Protein AF-A0A949ZFF0-F1 (afdb_monomer)

Foldseek 3Di:
DWWKWWAFPVGDIDIWDFPDDAQQDQWTKTAHPPPDPPGGIDIHGLLGTLKMWTHDWDFDPDPVQLVPFWWKWWQFPVGDIFTWRWDPPKHDHPFWTWTFTDGVPHRTTIIMIGGPSGTPDMDTDPDDDPDDPVVCPDDNVVVVVVVVVVVVVVVVVVVPDDDDDPVVVDDDDDDD

pLDDT: mean 82.12, std 18.43, range [44.03, 98.31]

Mean predicted aligned error: 12.43 Å

Radius of gyration: 21.59 Å; Cα contacts (8 Å, |Δi|>4): 298; chains: 1; bounding box: 38×59×61 Å

Sequence (176 aa):
MPAVVISFHDGEVLHVLTPEVTFDLAVLEAEFPSIEPNSERALFPVSAIRQLLIGDPRPAPKAEEVGGWDRAAFHFVDGQVLRASIRPQAVLGRFGGVWDIVEPGDTELRTIGIPYTSLKGVYRIRQWDSRSVSERDGDARLDQLARILAERDQHAAVTGGESRPLLTRVRRPRNG

Solvent-accessible surface area (backbone atoms only — not comparable to full-atom values): 10199 Å² total; per-residue (Å²): 98,50,47,31,41,39,33,33,72,90,68,52,76,46,75,30,32,23,79,71,92,60,36,70,50,69,51,45,60,35,30,51,79,82,80,50,98,87,50,65,67,49,76,43,52,39,80,53,34,39,37,32,41,44,50,74,73,37,79,42,74,59,68,74,62,54,67,73,35,52,35,36,36,41,31,30,68,90,68,53,70,53,57,29,33,35,47,90,80,52,48,75,32,82,44,18,36,37,40,44,32,30,41,85,92,56,66,41,29,36,37,35,35,38,27,52,76,26,41,74,47,74,42,82,48,92,65,91,74,88,71,62,74,84,82,48,80,72,67,58,57,59,55,49,49,51,47,56,51,50,54,48,50,55,55,48,66,73,54,83,62,90,77,73,61,73,79,80,71,68,78,76,81,78,90,125

Nearest PDB structures (foldseek):
  6exn-assembly1_g  TM=5.418E-01  e=1.937E+00  Saccharomyces cerevisiae S288C
  7lky-assembly4_D  TM=5.852E-01  e=6.415E+00  Homo sapiens
  2e5p-assembly1_A  TM=5.097E-01  e=4.455E+00  Homo sapiens
  1y96-assembly1_A  TM=5.717E-01  e=6.415E+00  Homo sapiens

Secondary structure (DSSP, 8-state):
--EEEEEETTS-EEEEE-S-----SSEEEEE--S--TT-SEEEEEGGGEEEEEEEEEEEPPPHHHHHTSEEEEEEETTS-EEEEEEPS--EE-SSEEEEEEE-TT--EEEEEEEEGGGEEEEEEESS-----GGGSSSSHHHHHHHHHHHHHHHHHHHS-S----GGGG-PPPPP-

Structure (mmCIF, N/CA/C/O backbone):
data_AF-A0A949ZFF0-F1
#
_entry.id   AF-A0A949ZFF0-F1
#
loop_
_atom_site.group_PDB
_atom_site.id
_atom_site.type_symbol
_atom_site.label_atom_id
_atom_site.label_alt_id
_atom_site.label_comp_id
_atom_site.label_asym_id
_atom_site.label_entity_id
_atom_site.label_seq_id
_atom_site.pdbx_PDB_ins_code
_atom_site.Cartn_x
_atom_site.Cartn_y
_atom_site.Cartn_z
_atom_site.occupancy
_atom_site.B_iso_or_equiv
_atom_site.auth_seq_id
_atom_site.auth_comp_id
_atom_site.auth_asym_id
_atom_site.auth_atom_id
_atom_site.pdbx_PDB_model_num
ATOM 1 N N . MET A 1 1 ? -4.023 0.652 -18.127 1.00 78.19 1 MET A N 1
ATOM 2 C CA . MET A 1 1 ? -2.967 0.330 -17.152 1.00 78.19 1 MET A CA 1
ATOM 3 C C . MET A 1 1 ? -2.907 1.471 -16.152 1.00 78.19 1 MET A C 1
ATOM 5 O O . MET A 1 1 ? -2.625 2.582 -16.593 1.00 78.19 1 MET A O 1
ATOM 9 N N . PRO A 1 2 ? -3.289 1.284 -14.877 1.00 86.31 2 PRO A N 1
ATOM 10 C CA . PRO A 1 2 ? -3.106 2.318 -13.861 1.00 86.31 2 PRO A CA 1
ATOM 11 C C . PRO A 1 2 ? -1.639 2.741 -13.732 1.00 86.31 2 PRO A C 1
ATOM 13 O O . PRO A 1 2 ? -0.738 1.898 -13.760 1.00 86.31 2 PRO A O 1
ATOM 16 N N . ALA A 1 3 ? -1.422 4.045 -13.548 1.00 92.75 3 ALA A N 1
ATOM 17 C CA . ALA A 1 3 ? -0.153 4.570 -13.064 1.00 92.75 3 ALA A CA 1
ATOM 18 C C . ALA A 1 3 ? 0.055 4.128 -11.615 1.00 92.75 3 ALA A C 1
ATOM 20 O O . ALA A 1 3 ? -0.876 4.162 -10.812 1.00 92.75 3 ALA A O 1
ATOM 21 N N . VAL A 1 4 ? 1.260 3.681 -11.292 1.00 95.75 4 VAL A N 1
ATOM 22 C CA . VAL A 1 4 ? 1.622 3.193 -9.968 1.00 95.75 4 VAL A CA 1
ATOM 23 C C . VAL A 1 4 ? 2.944 3.814 -9.562 1.00 95.75 4 VAL A C 1
ATOM 25 O O . VAL A 1 4 ? 3.912 3.796 -10.321 1.00 95.75 4 VAL A O 1
ATOM 28 N N . VAL A 1 5 ? 2.982 4.336 -8.341 1.00 96.25 5 VAL A N 1
ATOM 29 C CA . VAL A 1 5 ? 4.225 4.707 -7.670 1.00 96.25 5 VAL A CA 1
ATOM 30 C C . VAL A 1 5 ? 4.590 3.578 -6.717 1.00 96.25 5 VAL A C 1
ATOM 32 O O . VAL A 1 5 ? 3.852 3.288 -5.774 1.00 96.25 5 VAL A O 1
ATOM 35 N N . ILE A 1 6 ? 5.715 2.921 -6.977 1.00 96.88 6 ILE A N 1
ATOM 36 C CA . ILE A 1 6 ? 6.260 1.847 -6.149 1.00 96.88 6 ILE A CA 1
ATOM 37 C C . ILE A 1 6 ? 7.272 2.463 -5.191 1.00 96.88 6 ILE A C 1
ATOM 39 O O . ILE A 1 6 ? 8.228 3.084 -5.642 1.00 96.88 6 ILE A O 1
ATOM 43 N N . SER A 1 7 ? 7.093 2.276 -3.885 1.00 97.88 7 SER A N 1
ATOM 44 C CA . SER A 1 7 ? 8.136 2.540 -2.890 1.00 97.88 7 SER A CA 1
ATOM 45 C C . SER A 1 7 ? 8.769 1.220 -2.462 1.00 97.88 7 SER A C 1
ATOM 47 O O . SER A 1 7 ? 8.055 0.303 -2.045 1.00 97.88 7 SER A O 1
ATOM 49 N N . PHE A 1 8 ? 10.092 1.128 -2.525 1.00 97.88 8 PHE A N 1
ATOM 50 C CA . PHE A 1 8 ? 10.862 -0.052 -2.137 1.00 97.88 8 PHE A CA 1
ATOM 51 C C . PHE A 1 8 ? 11.356 0.035 -0.690 1.00 97.88 8 PHE A C 1
ATOM 53 O O . PHE A 1 8 ? 11.303 1.083 -0.043 1.00 97.88 8 PHE A O 1
ATOM 60 N N . HIS A 1 9 ? 11.799 -1.101 -0.153 1.00 96.06 9 HIS A N 1
ATOM 61 C CA . HIS A 1 9 ? 12.321 -1.191 1.214 1.00 96.06 9 HIS A CA 1
ATOM 62 C C . HIS A 1 9 ? 13.651 -0.461 1.437 1.00 96.06 9 HIS A C 1
ATOM 64 O O . HIS A 1 9 ? 13.940 -0.070 2.565 1.00 96.06 9 HIS A O 1
ATOM 70 N N . ASP A 1 10 ? 14.447 -0.276 0.388 1.00 95.19 10 ASP A N 1
ATOM 71 C CA . ASP A 1 10 ? 15.697 0.493 0.403 1.00 95.19 10 ASP A CA 1
ATOM 72 C C . ASP A 1 10 ? 15.480 2.011 0.267 1.00 95.19 10 ASP A C 1
ATOM 74 O O . ASP A 1 10 ? 16.430 2.783 0.389 1.00 95.19 10 ASP A O 1
ATOM 78 N N . GLY A 1 11 ? 14.231 2.448 0.079 1.00 94.12 11 GLY A N 1
ATOM 79 C CA . GLY A 1 11 ? 13.859 3.849 -0.082 1.00 94.12 11 GLY A CA 1
ATOM 80 C C . GLY A 1 11 ? 13.785 4.321 -1.534 1.00 94.12 11 GLY A C 1
ATOM 81 O O . GLY A 1 11 ? 13.431 5.480 -1.753 1.00 94.12 11 GLY A O 1
ATOM 82 N N . GLU A 1 12 ? 14.063 3.461 -2.518 1.00 95.50 12 GLU A N 1
ATOM 83 C CA . GLU A 1 12 ? 13.862 3.809 -3.924 1.00 95.50 12 GLU A CA 1
ATOM 84 C C . GLU A 1 12 ? 12.373 3.992 -4.256 1.00 95.50 12 GLU A C 1
ATOM 86 O O . GLU A 1 12 ? 11.482 3.379 -3.652 1.00 95.50 12 GLU A O 1
ATOM 91 N N . VAL A 1 13 ? 12.099 4.861 -5.233 1.00 95.31 13 VAL A N 1
ATOM 92 C CA . VAL A 1 13 ? 10.747 5.154 -5.717 1.00 95.31 13 VAL A CA 1
ATOM 93 C C . VAL A 1 13 ? 10.721 5.088 -7.238 1.00 95.31 13 VAL A C 1
ATOM 95 O O . VAL A 1 13 ? 11.493 5.780 -7.899 1.00 95.31 13 VAL A O 1
ATOM 98 N N . LEU A 1 14 ? 9.811 4.286 -7.795 1.00 93.19 14 LEU A N 1
ATOM 99 C CA . LEU A 1 14 ? 9.633 4.133 -9.241 1.00 93.19 14 LEU A CA 1
ATOM 100 C C . LEU A 1 14 ? 8.212 4.478 -9.676 1.00 93.19 14 LEU A C 1
ATOM 102 O O . LEU A 1 14 ? 7.242 4.126 -9.009 1.00 93.19 14 LEU A O 1
ATOM 106 N N . HIS A 1 15 ? 8.102 5.123 -10.836 1.00 92.81 15 HIS A N 1
ATOM 107 C CA . HIS A 1 15 ? 6.837 5.444 -11.491 1.00 92.81 15 HIS A CA 1
ATOM 108 C C . HIS A 1 15 ? 6.658 4.529 -12.701 1.00 92.81 15 HIS A C 1
ATOM 110 O O . HIS A 1 15 ? 7.468 4.558 -13.627 1.00 92.81 15 HIS A O 1
ATOM 116 N N . VAL A 1 16 ? 5.601 3.721 -12.695 1.00 92.69 16 VAL A N 1
ATOM 117 C CA . VAL A 1 16 ? 5.350 2.704 -13.723 1.00 92.69 16 VAL A CA 1
ATOM 118 C C . VAL A 1 16 ? 3.872 2.630 -14.095 1.00 92.69 16 VAL A C 1
ATOM 120 O O . VAL A 1 16 ? 3.010 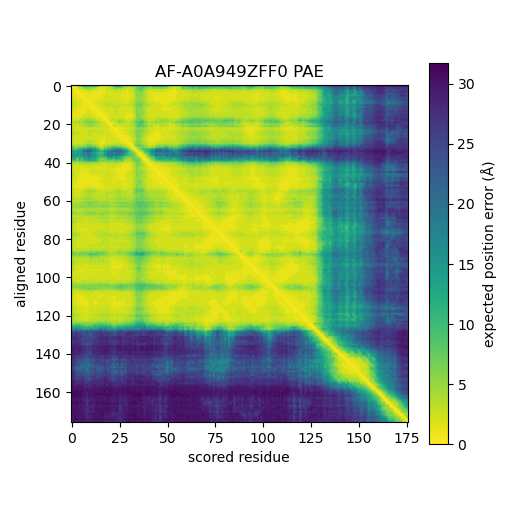3.169 -13.403 1.00 92.69 16 VAL A O 1
ATOM 123 N N . LEU A 1 17 ? 3.564 1.933 -15.182 1.00 92.38 17 LEU A N 1
ATOM 124 C CA . LEU A 1 17 ? 2.214 1.509 -1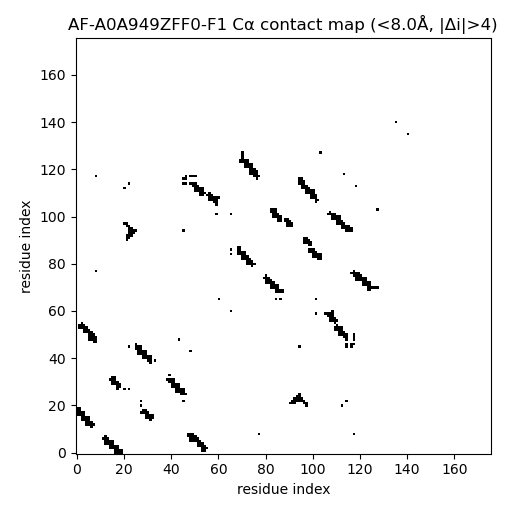5.535 1.00 92.38 17 LEU A CA 1
ATOM 125 C C . LEU A 1 17 ? 2.073 0.019 -15.229 1.00 92.38 17 LEU A C 1
ATOM 127 O O . LEU A 1 17 ? 2.945 -0.763 -15.578 1.00 92.38 17 LEU A O 1
ATOM 131 N N . THR A 1 18 ? 0.976 -0.404 -14.610 1.00 90.88 18 THR A N 1
ATOM 132 C CA . THR A 1 18 ? 0.723 -1.835 -14.345 1.00 90.88 18 THR A CA 1
ATOM 133 C C . THR A 1 18 ? -0.566 -2.271 -15.038 1.00 90.88 18 THR A C 1
ATOM 135 O O . THR A 1 18 ? -1.483 -1.456 -15.158 1.00 90.88 18 THR A O 1
ATOM 138 N N . PRO A 1 19 ? -0.674 -3.503 -15.564 1.00 85.94 19 PRO A N 1
ATOM 139 C CA . PRO A 1 19 ? -1.907 -3.966 -16.198 1.00 85.94 19 PRO A CA 1
ATOM 140 C C . PRO A 1 19 ? -3.032 -4.126 -15.174 1.00 85.94 19 PRO A C 1
ATOM 142 O O . PRO A 1 19 ? -4.139 -3.635 -15.397 1.00 85.94 19 PRO A O 1
ATOM 145 N N . GLU A 1 20 ? -2.713 -4.734 -14.033 1.00 85.00 20 GLU A N 1
ATOM 146 C CA . GLU A 1 20 ? -3.601 -4.954 -12.898 1.00 85.00 20 GLU A CA 1
ATOM 147 C C . GLU A 1 20 ? -2.764 -5.072 -11.614 1.00 85.00 20 GLU A C 1
ATOM 149 O O . GLU A 1 20 ? -1.620 -5.530 -11.657 1.00 85.00 20 GLU A O 1
ATOM 154 N N . VAL A 1 21 ? -3.324 -4.683 -10.465 1.00 90.19 21 VAL A N 1
ATOM 155 C CA . VAL A 1 21 ? -2.668 -4.817 -9.155 1.00 90.19 21 VAL A CA 1
ATOM 156 C C . VAL A 1 21 ? -3.524 -5.709 -8.258 1.00 90.19 21 VAL A C 1
ATOM 158 O O . VAL A 1 21 ? -4.466 -5.226 -7.633 1.00 90.19 21 VAL A O 1
ATOM 161 N N . THR A 1 22 ? -3.210 -7.008 -8.194 1.00 84.88 22 THR A N 1
ATOM 162 C CA . THR A 1 22 ? -4.047 -8.001 -7.480 1.00 84.88 22 THR A CA 1
ATOM 163 C C . THR A 1 22 ? -3.361 -8.755 -6.343 1.00 84.88 22 THR A C 1
ATOM 165 O O . THR A 1 22 ? -4.035 -9.452 -5.598 1.00 84.88 22 THR A O 1
ATOM 168 N N . PHE A 1 23 ? -2.045 -8.626 -6.140 1.00 95.44 23 PHE A N 1
ATOM 169 C CA . PHE A 1 23 ? -1.283 -9.361 -5.105 1.00 95.44 23 PHE A CA 1
ATOM 170 C C . PHE A 1 23 ? -1.541 -10.885 -5.040 1.00 95.44 23 PHE A C 1
ATOM 172 O O . PHE A 1 23 ? -1.226 -11.534 -4.040 1.00 95.44 23 PHE A O 1
ATOM 179 N N . ASP A 1 24 ? -2.080 -11.486 -6.100 1.00 95.00 24 ASP A N 1
ATOM 180 C CA . ASP A 1 24 ? -2.298 -12.932 -6.195 1.00 95.00 24 ASP A CA 1
ATOM 181 C C . ASP A 1 24 ? -1.025 -13.685 -6.582 1.00 95.00 24 ASP A C 1
ATOM 183 O O . ASP A 1 24 ? -0.869 -14.869 -6.269 1.00 95.00 24 ASP A O 1
ATOM 187 N N . LEU A 1 25 ? -0.087 -12.978 -7.215 1.00 94.50 25 LEU A N 1
ATOM 188 C CA . LEU A 1 25 ? 1.251 -13.444 -7.549 1.00 94.50 25 LEU A CA 1
ATOM 189 C C . LEU A 1 25 ? 2.289 -12.780 -6.640 1.00 94.50 25 LEU A C 1
ATOM 191 O O . LEU A 1 25 ? 2.104 -11.668 -6.150 1.00 94.50 25 LEU A O 1
ATOM 195 N N . ALA A 1 26 ? 3.420 -13.459 -6.448 1.00 95.50 26 ALA A N 1
ATOM 196 C CA . ALA A 1 26 ? 4.557 -12.937 -5.685 1.00 95.50 26 ALA A CA 1
ATOM 197 C C . ALA A 1 26 ? 5.390 -11.901 -6.469 1.00 95.50 26 ALA A C 1
ATOM 199 O O . ALA A 1 26 ? 6.466 -11.500 -6.022 1.00 95.50 26 ALA A O 1
ATOM 200 N N . VAL A 1 27 ? 4.911 -11.485 -7.643 1.00 95.44 27 VAL A N 1
ATOM 201 C CA . VAL A 1 27 ? 5.547 -10.510 -8.529 1.00 95.44 27 VAL A CA 1
ATOM 202 C C . VAL A 1 27 ? 4.511 -9.514 -9.038 1.00 95.44 27 VAL A C 1
ATOM 204 O O . VAL A 1 27 ? 3.344 -9.865 -9.210 1.00 95.44 27 VAL A O 1
ATOM 207 N N . LEU A 1 28 ? 4.953 -8.287 -9.294 1.00 94.50 28 LEU A N 1
ATOM 208 C CA . LEU A 1 28 ? 4.192 -7.234 -9.953 1.00 94.50 28 LEU A CA 1
ATOM 209 C C . LEU A 1 28 ? 4.790 -6.992 -11.344 1.00 94.50 28 LEU A C 1
ATOM 211 O O . LEU A 1 28 ? 5.978 -6.687 -11.447 1.00 94.50 28 LEU A O 1
ATOM 215 N N . GLU A 1 29 ? 3.979 -7.129 -12.392 1.00 93.38 29 GLU A N 1
ATOM 216 C CA . GLU A 1 29 ? 4.357 -6.735 -13.754 1.00 93.38 29 GLU A CA 1
ATOM 217 C C . GLU A 1 29 ? 4.132 -5.238 -13.950 1.00 93.38 29 GLU A C 1
ATOM 219 O O . GLU A 1 29 ? 3.100 -4.690 -13.556 1.00 93.38 29 GLU A O 1
ATOM 224 N N . ALA A 1 30 ? 5.110 -4.586 -14.566 1.00 92.38 30 ALA A N 1
ATOM 225 C CA . ALA A 1 30 ? 5.117 -3.155 -14.784 1.00 92.38 30 ALA A CA 1
ATOM 226 C C . ALA A 1 30 ? 5.741 -2.805 -16.136 1.00 92.38 30 ALA A C 1
ATOM 228 O O . ALA A 1 30 ? 6.679 -3.458 -16.586 1.00 92.38 30 ALA A O 1
ATOM 229 N N . GLU A 1 31 ? 5.243 -1.741 -16.746 1.00 90.50 31 GLU A N 1
ATOM 230 C CA . GLU A 1 31 ? 5.775 -1.099 -17.941 1.00 90.50 31 GLU A CA 1
ATOM 231 C C . GLU A 1 31 ? 6.302 0.291 -17.584 1.00 90.50 31 GLU A C 1
ATOM 233 O O . GLU A 1 31 ? 5.709 1.010 -16.771 1.00 90.50 31 GLU A O 1
ATOM 238 N N . PHE A 1 32 ? 7.412 0.688 -18.199 1.00 85.00 32 PHE A N 1
ATOM 239 C CA . PHE A 1 32 ? 7.974 2.019 -17.994 1.00 85.00 32 PHE A CA 1
ATOM 240 C C . PHE A 1 32 ? 7.372 3.001 -19.001 1.00 85.00 32 PHE A C 1
ATOM 242 O O . PHE A 1 32 ? 7.375 2.727 -20.203 1.00 85.00 32 PHE A O 1
ATOM 249 N N . PRO A 1 33 ? 6.885 4.174 -18.565 1.00 73.94 33 PRO A N 1
ATOM 250 C CA . PRO A 1 33 ? 6.468 5.212 -19.496 1.00 73.94 33 PRO A CA 1
ATOM 251 C C . PRO A 1 33 ? 7.701 5.792 -20.212 1.00 73.94 33 PRO A C 1
ATOM 253 O O . PRO A 1 33 ? 8.304 6.722 -19.709 1.00 73.94 33 PRO A O 1
ATOM 256 N N . SER A 1 34 ? 8.093 5.221 -21.359 1.00 63.25 34 SER A N 1
ATOM 257 C CA . SER A 1 34 ? 9.001 5.719 -22.426 1.00 63.25 34 SER A CA 1
ATOM 258 C C . SER A 1 34 ? 10.332 6.428 -22.060 1.00 63.25 34 SER A C 1
ATOM 260 O O . SER A 1 34 ? 10.981 6.967 -22.959 1.00 63.25 34 SER A O 1
ATOM 262 N N . ILE A 1 35 ? 10.777 6.460 -20.801 1.00 57.56 35 ILE A N 1
ATOM 263 C CA . ILE A 1 35 ? 11.994 7.191 -20.386 1.00 57.56 35 ILE A CA 1
ATOM 264 C C . ILE A 1 35 ? 13.265 6.332 -20.547 1.00 57.56 35 ILE A C 1
ATOM 266 O O . ILE A 1 35 ? 14.358 6.881 -20.683 1.00 57.56 35 ILE A O 1
ATOM 270 N N . GLU A 1 36 ? 13.143 5.001 -20.612 1.00 57.81 36 GLU A N 1
ATOM 271 C CA . GLU A 1 36 ? 14.276 4.090 -20.818 1.00 57.81 36 GLU A CA 1
ATOM 272 C C . GLU A 1 36 ? 14.260 3.463 -22.222 1.00 57.81 36 GLU A C 1
ATOM 274 O O . GLU A 1 36 ? 13.365 2.679 -22.533 1.00 57.81 36 GLU A O 1
ATOM 279 N N . PRO A 1 37 ? 15.262 3.735 -23.080 1.00 59.00 37 PRO A N 1
ATOM 280 C CA . PRO A 1 37 ? 15.282 3.246 -24.461 1.00 59.00 37 PRO A CA 1
ATOM 281 C C . PRO A 1 37 ? 15.522 1.730 -24.598 1.00 59.00 37 PRO A C 1
ATOM 283 O O . PRO A 1 37 ? 15.547 1.232 -25.719 1.00 59.00 37 PRO A O 1
ATOM 286 N N . ASN A 1 38 ? 15.737 1.001 -23.494 1.00 65.69 38 ASN A N 1
ATOM 287 C CA . ASN A 1 38 ? 16.089 -0.425 -23.505 1.00 65.69 38 ASN A CA 1
ATOM 288 C C . ASN A 1 38 ? 15.285 -1.285 -22.506 1.00 65.69 38 ASN A C 1
ATOM 290 O O . ASN A 1 38 ? 15.581 -2.469 -22.349 1.00 65.69 38 ASN A O 1
ATOM 294 N N . SER A 1 39 ? 14.283 -0.708 -21.835 1.00 63.53 39 SER A N 1
ATOM 295 C CA . SER A 1 39 ? 13.470 -1.401 -20.829 1.00 63.53 39 SER A CA 1
ATOM 296 C C . SER A 1 39 ? 11.994 -1.107 -21.071 1.00 63.53 39 SER A C 1
ATOM 298 O O . SER A 1 39 ? 11.506 -0.024 -20.760 1.00 63.53 39 SER A O 1
ATOM 300 N N . GLU A 1 40 ? 11.263 -2.075 -21.617 1.00 74.62 40 GLU A N 1
ATOM 301 C CA . GLU A 1 40 ? 9.819 -1.930 -21.847 1.00 74.62 40 GLU A CA 1
ATOM 302 C C . GLU A 1 40 ? 9.000 -2.464 -20.666 1.00 74.62 40 GLU A C 1
ATOM 304 O O . GLU A 1 40 ? 7.959 -1.904 -20.326 1.00 74.62 40 GLU A O 1
ATOM 309 N N . ARG A 1 41 ? 9.487 -3.527 -20.009 1.00 87.06 41 ARG A N 1
ATOM 310 C CA . ARG A 1 41 ? 8.789 -4.248 -18.938 1.00 87.06 41 ARG A CA 1
ATOM 311 C C . ARG A 1 41 ? 9.722 -4.684 -17.819 1.00 87.06 41 ARG A C 1
ATOM 313 O O . ARG A 1 41 ? 10.870 -5.046 -18.064 1.00 87.06 41 ARG A O 1
ATOM 320 N N . ALA A 1 42 ? 9.189 -4.729 -16.605 1.00 89.75 42 ALA A N 1
ATOM 321 C CA . ALA A 1 42 ? 9.848 -5.267 -15.426 1.00 89.75 42 ALA A CA 1
ATOM 322 C C . ALA A 1 42 ? 8.910 -6.169 -14.619 1.00 89.75 42 ALA A C 1
ATOM 324 O O . ALA A 1 42 ? 7.689 -6.001 -14.606 1.00 89.75 42 ALA A O 1
ATOM 325 N N . LEU A 1 43 ? 9.523 -7.115 -13.908 1.00 93.19 43 LEU A N 1
ATOM 326 C CA . LEU A 1 43 ? 8.885 -7.892 -12.855 1.00 93.19 43 LEU A CA 1
ATOM 327 C C . LEU A 1 43 ? 9.529 -7.516 -11.525 1.00 93.19 43 LEU A C 1
ATOM 329 O O . LEU A 1 43 ? 10.724 -7.735 -11.327 1.00 93.19 43 LEU A O 1
ATOM 333 N N . PHE A 1 44 ? 8.728 -6.992 -10.605 1.00 95.12 44 PHE A N 1
ATOM 334 C CA . PHE A 1 44 ? 9.181 -6.645 -9.264 1.00 95.12 44 PHE A CA 1
ATOM 335 C C . PHE A 1 44 ? 8.718 -7.702 -8.262 1.00 95.12 44 PHE A C 1
ATOM 337 O O . PHE A 1 44 ? 7.512 -7.930 -8.142 1.00 95.12 44 PHE A O 1
ATOM 344 N N . PRO A 1 45 ? 9.624 -8.348 -7.508 1.00 97.12 45 PRO A N 1
ATOM 345 C CA . PRO A 1 45 ? 9.230 -9.205 -6.400 1.00 97.12 45 PRO A CA 1
ATOM 346 C C . PRO A 1 45 ? 8.447 -8.401 -5.361 1.00 97.12 45 PRO A C 1
ATOM 348 O O . PRO A 1 45 ? 8.926 -7.383 -4.863 1.00 97.12 45 PRO A O 1
ATOM 351 N N . VAL A 1 46 ? 7.272 -8.893 -4.973 1.00 96.81 46 VAL A N 1
ATOM 352 C CA . VAL A 1 46 ? 6.417 -8.250 -3.961 1.00 96.81 46 VAL A CA 1
ATOM 353 C C . VAL A 1 46 ? 7.154 -8.085 -2.623 1.00 96.81 46 VAL A C 1
ATOM 355 O O . VAL A 1 46 ? 6.910 -7.128 -1.896 1.00 96.81 46 VAL A O 1
ATOM 358 N N . SER A 1 47 ? 8.128 -8.954 -2.332 1.00 97.19 47 SER A N 1
ATOM 359 C CA . SER A 1 47 ? 8.976 -8.885 -1.137 1.00 97.19 47 SER A CA 1
ATOM 360 C C . SER A 1 47 ? 9.973 -7.722 -1.106 1.00 97.19 47 SER A C 1
ATOM 362 O O . SER A 1 47 ? 10.505 -7.434 -0.040 1.00 97.19 47 SER A O 1
ATOM 364 N N . ALA A 1 48 ? 10.269 -7.088 -2.244 1.00 97.62 48 ALA A N 1
ATOM 365 C CA . ALA A 1 48 ? 11.127 -5.899 -2.305 1.00 97.62 48 ALA A CA 1
ATOM 366 C C . ALA A 1 48 ? 10.327 -4.598 -2.113 1.00 97.62 48 ALA A C 1
ATOM 368 O O . ALA A 1 48 ? 10.887 -3.553 -1.776 1.00 97.62 48 ALA A O 1
ATOM 369 N N . ILE A 1 49 ? 9.012 -4.667 -2.322 1.00 98.12 49 ILE A N 1
ATOM 370 C CA . ILE A 1 49 ? 8.109 -3.524 -2.313 1.00 98.12 49 ILE A CA 1
ATOM 371 C C . ILE A 1 49 ? 7.679 -3.236 -0.875 1.00 98.12 49 ILE A C 1
ATOM 373 O O . ILE A 1 49 ? 7.193 -4.107 -0.158 1.00 98.12 49 ILE A O 1
ATOM 377 N N . ARG A 1 50 ? 7.794 -1.974 -0.466 1.00 98.12 50 ARG A N 1
ATOM 378 C CA . ARG A 1 50 ? 7.255 -1.488 0.802 1.00 98.12 50 ARG A CA 1
ATOM 379 C C . ARG A 1 50 ? 5.763 -1.186 0.666 1.00 98.12 50 ARG A C 1
ATOM 381 O O . ARG A 1 50 ? 4.963 -1.674 1.463 1.00 98.12 50 ARG A O 1
ATOM 388 N N . GLN A 1 51 ? 5.396 -0.380 -0.328 1.00 98.06 51 GLN A N 1
ATOM 389 C CA . GLN A 1 51 ? 4.014 0.014 -0.616 1.00 98.06 51 GLN A CA 1
ATOM 390 C C . GLN A 1 51 ? 3.866 0.499 -2.064 1.00 98.06 51 GLN A C 1
ATOM 392 O O . GLN A 1 51 ? 4.843 0.887 -2.701 1.00 98.06 51 GLN A O 1
ATOM 397 N N . LEU A 1 52 ? 2.627 0.521 -2.544 1.00 98.00 52 LEU A N 1
ATOM 398 C CA . LEU A 1 52 ? 2.206 1.052 -3.835 1.00 98.00 52 LEU A CA 1
ATOM 399 C C . LEU A 1 52 ? 1.205 2.188 -3.616 1.00 98.00 52 LEU A C 1
ATOM 401 O O . LEU A 1 52 ? 0.287 2.033 -2.810 1.00 98.00 52 LEU A O 1
ATOM 405 N N . LEU A 1 53 ? 1.323 3.271 -4.377 1.00 97.31 53 LEU A N 1
ATOM 406 C CA . LEU A 1 53 ? 0.240 4.229 -4.615 1.00 97.31 53 LEU A CA 1
ATOM 407 C C . LEU A 1 53 ? -0.313 3.972 -6.020 1.00 97.31 53 LEU A C 1
ATOM 409 O O . LEU A 1 53 ? 0.456 3.945 -6.978 1.00 97.31 53 LEU A O 1
ATOM 413 N N . ILE A 1 54 ? -1.619 3.735 -6.135 1.00 96.31 54 ILE A N 1
ATOM 414 C CA . ILE A 1 54 ? -2.265 3.240 -7.355 1.00 96.31 54 ILE A CA 1
ATOM 415 C C . ILE A 1 54 ? -3.231 4.299 -7.888 1.00 96.31 54 ILE A C 1
ATOM 417 O O . ILE A 1 54 ? -4.221 4.648 -7.241 1.00 96.31 54 ILE A O 1
ATOM 421 N N . GLY A 1 55 ? -2.973 4.750 -9.111 1.00 93.69 55 GLY A N 1
ATOM 422 C CA . GLY A 1 55 ? -3.714 5.817 -9.766 1.00 93.69 55 GLY A CA 1
ATOM 423 C C . GLY A 1 55 ? -3.519 7.174 -9.096 1.00 93.69 55 GLY A C 1
ATOM 424 O O . GLY A 1 55 ? -2.694 7.346 -8.197 1.00 93.69 55 GLY A O 1
ATOM 425 N N . ASP A 1 56 ? -4.306 8.141 -9.554 1.00 92.56 56 ASP A N 1
ATOM 426 C CA . ASP A 1 56 ? -4.283 9.490 -9.004 1.00 92.56 56 ASP A CA 1
ATOM 427 C C . ASP A 1 56 ? -5.134 9.584 -7.727 1.00 92.56 56 ASP A C 1
ATOM 429 O O . ASP A 1 56 ? -6.203 8.956 -7.644 1.00 92.56 56 ASP A O 1
ATOM 433 N N 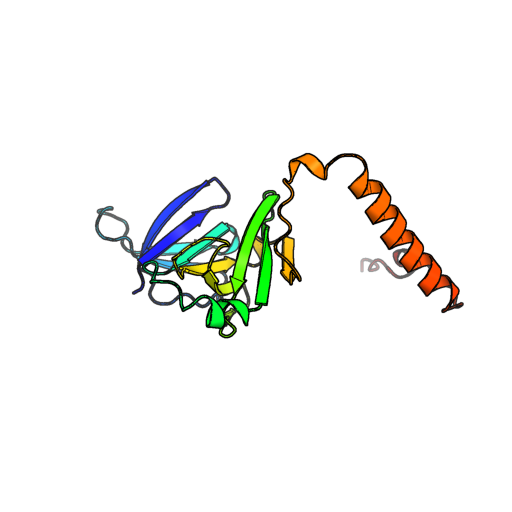. PRO A 1 57 ? -4.710 10.393 -6.739 1.00 93.25 57 PRO A N 1
ATOM 434 C CA . PRO A 1 57 ? -5.560 10.760 -5.619 1.00 93.25 57 PRO A CA 1
ATOM 435 C C . PRO A 1 57 ? -6.888 11.351 -6.104 1.00 93.25 57 PRO A C 1
ATOM 437 O O . PRO A 1 57 ? -6.951 12.121 -7.064 1.00 93.25 57 PRO A O 1
ATOM 440 N N . ARG A 1 58 ? -7.974 10.987 -5.425 1.00 95.38 58 ARG A N 1
ATOM 441 C CA . ARG A 1 58 ? -9.324 11.496 -5.700 1.00 95.38 58 ARG A CA 1
ATOM 442 C C . ARG A 1 58 ? -9.793 12.358 -4.532 1.00 95.38 58 ARG A C 1
ATOM 444 O O . ARG A 1 58 ? -9.318 12.152 -3.422 1.00 95.38 58 ARG A O 1
ATOM 451 N N . PRO A 1 59 ? -10.757 13.272 -4.714 1.00 96.50 59 PRO A N 1
ATOM 452 C CA . PRO A 1 59 ? -11.368 13.961 -3.583 1.00 96.50 59 PRO A CA 1
ATOM 453 C C . PRO A 1 59 ? -11.947 12.964 -2.572 1.00 96.50 59 PRO A C 1
ATOM 455 O O . PRO A 1 59 ? -12.637 12.013 -2.957 1.00 96.50 59 PRO A O 1
ATOM 458 N N . ALA A 1 60 ? -11.670 13.179 -1.287 1.00 95.00 60 ALA A N 1
ATOM 459 C CA . ALA A 1 60 ? -12.230 12.366 -0.220 1.00 95.00 60 ALA A CA 1
ATOM 460 C C . ALA A 1 60 ? -13.767 12.485 -0.194 1.00 95.00 60 ALA A C 1
ATOM 462 O O . ALA A 1 60 ? -14.316 13.561 -0.466 1.00 95.00 60 ALA A O 1
ATOM 463 N N . PRO A 1 61 ? -14.489 11.404 0.156 1.00 94.19 61 PRO A N 1
ATOM 464 C CA . PRO A 1 61 ? -15.920 11.482 0.417 1.00 94.19 61 PRO A CA 1
ATOM 465 C C . PRO A 1 61 ? -16.243 12.446 1.564 1.00 94.19 61 PRO A C 1
ATOM 467 O O . PRO A 1 61 ? -15.370 12.884 2.316 1.00 94.19 61 PRO A O 1
ATOM 470 N N . LYS A 1 62 ? -17.531 12.756 1.739 1.00 93.94 62 LYS A N 1
ATOM 471 C CA . LYS A 1 62 ? -17.977 13.620 2.841 1.00 93.94 62 LYS A CA 1
ATOM 472 C C . LYS A 1 62 ? -17.549 13.032 4.191 1.00 93.94 62 LYS A C 1
ATOM 474 O O . LYS A 1 62 ? -17.590 11.818 4.384 1.00 93.94 62 LYS A O 1
ATOM 479 N N . ALA A 1 63 ? -17.230 13.900 5.151 1.00 89.94 63 ALA A N 1
ATOM 480 C CA . ALA A 1 63 ? -16.764 13.495 6.480 1.00 89.94 63 ALA A CA 1
ATOM 481 C C . ALA A 1 63 ? -17.721 12.525 7.203 1.00 89.94 63 ALA A C 1
ATOM 483 O O . ALA A 1 63 ? -17.265 11.644 7.926 1.00 89.94 63 ALA A O 1
ATOM 484 N N . GLU A 1 64 ? -19.032 12.654 6.982 1.00 92.06 64 GLU A N 1
ATOM 485 C CA . GLU A 1 64 ? -20.051 11.740 7.519 1.00 92.06 64 GLU A CA 1
ATOM 486 C C . GLU A 1 64 ? -19.882 10.305 7.001 1.00 92.06 64 GLU A C 1
ATOM 488 O O . GLU A 1 64 ? -19.987 9.356 7.774 1.00 92.06 64 GLU A O 1
ATOM 493 N N . GLU A 1 65 ? -19.565 10.142 5.713 1.00 93.44 65 GLU A N 1
ATOM 494 C CA . GLU A 1 65 ? -19.319 8.833 5.106 1.00 93.44 65 GLU A CA 1
ATOM 495 C C . GLU A 1 65 ? -18.024 8.223 5.651 1.00 93.44 65 GLU A C 1
ATOM 497 O O . GLU A 1 65 ? -18.026 7.089 6.131 1.00 93.44 65 GLU A O 1
ATOM 502 N N . VAL A 1 66 ? -16.936 9.002 5.656 1.00 92.06 66 VAL A N 1
ATOM 503 C CA . VAL A 1 66 ? -15.633 8.572 6.194 1.00 92.06 66 VAL A CA 1
ATOM 504 C C . VAL A 1 66 ? -15.727 8.251 7.691 1.00 92.06 66 VAL A C 1
ATOM 506 O O . VAL A 1 66 ? -15.033 7.366 8.187 1.00 92.06 66 VAL A O 1
ATOM 509 N N . GLY A 1 67 ? -16.611 8.928 8.427 1.00 89.44 67 GLY A N 1
ATOM 510 C CA . GLY A 1 67 ? -16.868 8.671 9.843 1.00 89.44 67 GLY A CA 1
ATOM 511 C C . GLY A 1 67 ? -17.397 7.263 10.137 1.00 89.44 67 GLY A C 1
ATOM 512 O O . GLY A 1 67 ? -17.186 6.769 11.245 1.00 89.44 67 GLY A O 1
ATOM 513 N N . GLY A 1 68 ? -18.038 6.613 9.159 1.00 90.69 68 GLY A N 1
ATOM 514 C CA . GLY A 1 68 ? -18.512 5.228 9.249 1.00 90.69 68 GLY A CA 1
ATOM 515 C C . GLY A 1 68 ? -17.481 4.172 8.840 1.00 90.69 68 GLY A C 1
ATOM 516 O O . GLY A 1 68 ? -17.759 2.979 8.956 1.00 90.69 68 GLY A O 1
ATOM 517 N N . TRP A 1 69 ? -16.313 4.580 8.341 1.00 94.69 69 TRP A N 1
ATOM 518 C CA . TRP A 1 69 ? -15.255 3.664 7.920 1.00 94.69 69 TRP A CA 1
ATOM 519 C C . TRP A 1 69 ? -14.449 3.155 9.115 1.00 94.69 69 TRP A C 1
ATOM 521 O O . TRP A 1 69 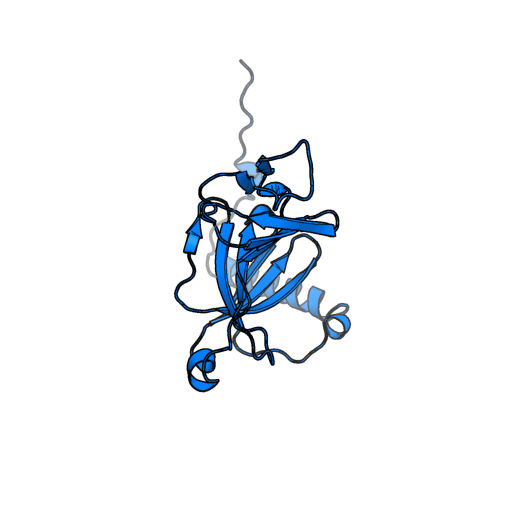? -14.355 3.802 10.162 1.00 94.69 69 TRP A O 1
ATOM 531 N N . ASP A 1 70 ? -13.823 1.992 8.947 1.00 93.75 70 ASP A N 1
ATOM 532 C CA . ASP A 1 70 ? -12.906 1.479 9.954 1.00 93.75 70 ASP A CA 1
ATOM 533 C C . ASP A 1 70 ? -11.633 2.324 9.991 1.00 93.75 70 ASP A C 1
ATOM 535 O O . ASP A 1 70 ? -11.115 2.748 8.965 1.00 93.75 70 ASP A O 1
ATOM 539 N N . ARG A 1 71 ? -11.093 2.558 11.186 1.00 95.19 71 ARG A N 1
ATOM 540 C CA . ARG A 1 71 ? -9.796 3.221 11.361 1.00 95.19 71 ARG A CA 1
ATOM 541 C C . ARG A 1 71 ? -8.735 2.152 11.529 1.00 95.19 71 ARG A C 1
ATOM 543 O O . ARG A 1 71 ? -8.888 1.281 12.386 1.00 95.19 71 ARG A O 1
ATOM 550 N N . ALA A 1 72 ? -7.662 2.227 10.757 1.00 95.50 72 ALA A N 1
ATOM 551 C CA . ALA A 1 72 ? -6.581 1.256 10.794 1.00 95.50 72 ALA A CA 1
ATOM 552 C C . ALA A 1 72 ? -5.215 1.925 10.990 1.00 95.50 72 ALA A C 1
ATOM 554 O O . ALA A 1 72 ? -4.970 3.032 10.510 1.00 95.50 72 ALA A O 1
ATOM 555 N N . ALA A 1 73 ? -4.324 1.229 11.697 1.00 96.94 73 ALA A N 1
ATOM 556 C CA . ALA A 1 73 ? -2.890 1.489 11.711 1.00 96.94 73 ALA A CA 1
ATOM 557 C C . ALA A 1 73 ? -2.170 0.321 11.034 1.00 96.94 73 ALA A C 1
ATOM 559 O O . ALA A 1 73 ? -2.187 -0.802 11.543 1.00 96.94 73 ALA A O 1
ATOM 560 N N . PHE A 1 74 ? -1.518 0.599 9.912 1.00 97.44 74 PHE A N 1
ATOM 561 C CA . PHE A 1 74 ? -0.636 -0.321 9.207 1.00 97.44 74 PHE A CA 1
ATOM 562 C C . PHE A 1 74 ? 0.777 -0.126 9.751 1.00 97.44 74 PHE A C 1
ATOM 564 O O . PHE A 1 74 ? 1.392 0.919 9.539 1.00 97.44 74 PHE A O 1
ATOM 571 N N . HIS A 1 75 ? 1.277 -1.107 10.500 1.00 97.50 75 HIS A N 1
ATOM 572 C CA . HIS A 1 75 ? 2.632 -1.083 11.040 1.00 97.50 75 HIS A CA 1
ATOM 573 C C . HIS A 1 75 ? 3.573 -1.780 10.069 1.00 97.50 75 HIS A C 1
ATOM 575 O O . HIS A 1 75 ? 3.429 -2.978 9.831 1.00 97.50 75 HIS A O 1
ATOM 581 N N . PHE A 1 76 ? 4.561 -1.053 9.562 1.00 97.44 76 PHE A N 1
ATOM 582 C CA . PHE A 1 76 ? 5.552 -1.580 8.633 1.00 97.44 76 PHE A CA 1
ATOM 583 C C . PHE A 1 76 ? 6.741 -2.218 9.364 1.00 97.44 76 PHE A C 1
ATOM 585 O O . PHE A 1 76 ? 7.039 -1.909 10.527 1.00 97.44 76 PHE A O 1
ATOM 592 N N . VAL A 1 77 ? 7.429 -3.138 8.683 1.00 96.69 77 VAL A N 1
ATOM 593 C CA . VAL A 1 77 ? 8.620 -3.838 9.205 1.00 96.69 77 VAL A CA 1
ATOM 594 C C . VAL A 1 77 ? 9.752 -2.874 9.574 1.00 96.69 77 VAL A C 1
ATOM 596 O O . VAL A 1 77 ? 10.405 -3.068 10.601 1.00 96.69 77 VAL A O 1
ATOM 599 N N . ASP A 1 78 ? 9.881 -1.783 8.821 1.00 93.06 78 ASP A N 1
ATOM 600 C CA . ASP A 1 78 ? 10.848 -0.694 9.015 1.00 93.06 78 ASP A CA 1
ATOM 601 C C . ASP A 1 78 ? 10.517 0.250 10.192 1.00 93.06 78 ASP A C 1
ATOM 603 O O . ASP A 1 78 ? 11.301 1.133 10.522 1.00 93.06 78 ASP A O 1
ATOM 607 N N . GLY A 1 79 ? 9.377 0.053 10.865 1.00 92.88 79 GLY A N 1
ATOM 608 C CA . GLY A 1 79 ? 8.947 0.868 12.003 1.00 92.88 79 GLY A CA 1
ATOM 609 C C . GLY A 1 79 ? 8.035 2.042 11.648 1.00 92.88 79 GLY A C 1
ATOM 610 O O . GLY A 1 79 ? 7.488 2.655 12.566 1.00 92.88 79 GLY A O 1
ATOM 611 N N . GLN A 1 80 ? 7.797 2.327 10.365 1.00 93.94 80 GLN A N 1
ATOM 612 C CA . GLN A 1 80 ? 6.811 3.330 9.968 1.00 93.94 80 GLN A CA 1
ATOM 613 C C . GLN A 1 80 ? 5.381 2.866 10.280 1.00 93.94 80 GLN A C 1
ATOM 615 O O . G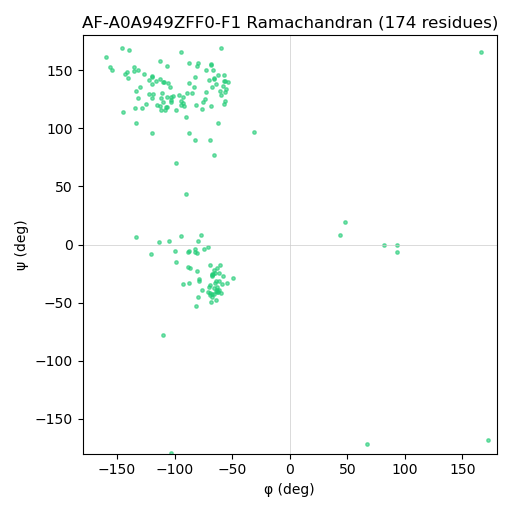LN A 1 80 ? 5.085 1.669 10.345 1.00 93.94 80 GLN A O 1
ATOM 620 N N . VAL A 1 81 ? 4.471 3.827 10.462 1.00 95.81 81 VAL A N 1
ATOM 621 C CA . VAL A 1 81 ? 3.050 3.559 10.718 1.00 95.81 81 VAL A CA 1
ATOM 622 C C . VAL A 1 81 ? 2.191 4.460 9.844 1.00 95.81 81 VAL A C 1
ATOM 624 O O . VAL A 1 81 ? 2.205 5.675 10.023 1.00 95.81 81 VAL A O 1
ATOM 627 N N . LEU A 1 82 ? 1.400 3.857 8.958 1.00 95.50 82 LEU A N 1
ATOM 628 C CA . LEU A 1 82 ? 0.354 4.556 8.212 1.00 95.50 82 LEU A CA 1
ATOM 629 C C . LEU A 1 82 ? -0.960 4.441 8.981 1.00 95.50 82 LEU A C 1
ATOM 631 O O . LEU A 1 82 ? -1.386 3.342 9.336 1.00 95.50 82 LEU A O 1
ATOM 635 N N . ARG A 1 83 ? -1.601 5.575 9.251 1.00 96.06 83 ARG A N 1
ATOM 636 C CA . ARG A 1 83 ? -2.908 5.641 9.909 1.00 96.06 83 ARG A CA 1
ATOM 637 C C . ARG A 1 83 ? -3.922 6.135 8.898 1.00 96.06 83 ARG A C 1
ATOM 639 O O . ARG A 1 83 ? -3.701 7.189 8.321 1.00 96.06 83 ARG A O 1
ATOM 646 N N . ALA A 1 84 ? -5.015 5.406 8.704 1.00 96.44 84 ALA A N 1
ATOM 647 C CA . ALA A 1 84 ? -6.046 5.829 7.764 1.00 96.44 84 ALA A CA 1
ATOM 648 C C . ALA A 1 84 ? -7.428 5.249 8.072 1.00 96.44 84 ALA A C 1
ATOM 650 O O . ALA A 1 84 ? -7.555 4.169 8.658 1.00 96.44 84 ALA A O 1
ATOM 651 N N . SER A 1 85 ? -8.464 5.978 7.672 1.00 96.75 85 SER A N 1
ATOM 652 C CA . SER A 1 85 ? -9.805 5.424 7.521 1.00 96.75 85 SER A CA 1
ATOM 653 C C . SER A 1 85 ? -9.823 4.553 6.265 1.00 96.75 85 SER A C 1
ATOM 655 O O . SER A 1 85 ? -9.453 5.027 5.193 1.00 96.75 85 SER A O 1
ATOM 657 N N . ILE A 1 86 ? -10.236 3.294 6.395 1.00 96.12 86 ILE A N 1
ATOM 658 C CA . ILE A 1 86 ? -10.250 2.300 5.321 1.00 96.12 86 ILE A CA 1
ATOM 659 C C . ILE A 1 86 ? -11.669 2.095 4.797 1.00 96.12 86 ILE A C 1
ATOM 661 O O . ILE A 1 86 ? -12.604 1.795 5.544 1.00 96.12 86 ILE A O 1
ATOM 665 N N . ARG A 1 87 ? -11.834 2.230 3.487 1.00 94.94 87 ARG A N 1
ATOM 666 C CA . ARG A 1 87 ? -13.110 1.954 2.842 1.00 94.94 87 ARG A CA 1
ATOM 667 C C . ARG A 1 87 ? -13.453 0.457 2.966 1.00 94.94 87 ARG A C 1
ATOM 669 O O . ARG A 1 87 ? -12.547 -0.368 2.837 1.00 94.94 87 ARG A O 1
ATOM 676 N N . PRO A 1 88 ? -14.728 0.061 3.159 1.00 89.44 88 PRO A N 1
ATOM 677 C CA . PRO A 1 88 ? -15.083 -1.351 3.356 1.00 89.44 88 PRO A CA 1
ATOM 678 C C . PRO A 1 88 ? -14.730 -2.301 2.196 1.00 89.44 88 PRO A C 1
ATOM 680 O O . PRO A 1 88 ? -14.695 -3.510 2.397 1.00 89.44 88 PRO A O 1
ATOM 683 N N . GLN A 1 89 ? -14.476 -1.789 0.987 1.00 89.44 89 GLN A N 1
ATOM 684 C CA . GLN A 1 89 ? -14.203 -2.587 -0.216 1.00 89.44 89 GLN A CA 1
ATOM 685 C C . GLN A 1 89 ? -12.707 -2.886 -0.420 1.00 89.44 89 GLN A C 1
ATOM 687 O O . GLN A 1 89 ? -12.197 -2.781 -1.533 1.00 89.44 89 GLN A O 1
ATOM 692 N N . ALA A 1 90 ? -11.992 -3.245 0.646 1.00 90.50 90 ALA A N 1
ATOM 693 C CA . ALA A 1 90 ? -10.610 -3.702 0.521 1.00 90.50 90 ALA A CA 1
ATOM 694 C C . ALA A 1 90 ? -10.538 -5.016 -0.277 1.00 90.50 90 ALA A C 1
ATOM 696 O O . ALA A 1 90 ? -11.336 -5.929 -0.054 1.00 90.50 90 ALA A O 1
ATOM 697 N N . VAL A 1 91 ? -9.554 -5.130 -1.169 1.00 94.06 91 VAL A N 1
ATOM 698 C CA . VAL A 1 91 ? -9.304 -6.340 -1.964 1.00 94.06 91 VAL A CA 1
ATOM 699 C C . VAL A 1 91 ? -8.045 -7.006 -1.434 1.00 94.06 91 VAL A C 1
ATOM 701 O O . VAL A 1 91 ? -6.976 -6.404 -1.439 1.00 94.06 91 VAL A O 1
ATOM 704 N N . LEU A 1 92 ? -8.159 -8.237 -0.942 1.00 94.56 92 LEU A N 1
ATOM 705 C CA . LEU A 1 92 ? -7.031 -8.979 -0.381 1.00 94.56 92 LEU A CA 1
ATOM 706 C C . LEU A 1 92 ? -6.611 -10.087 -1.346 1.00 94.56 92 LEU A C 1
ATOM 708 O O . LEU A 1 92 ? -7.440 -10.907 -1.734 1.00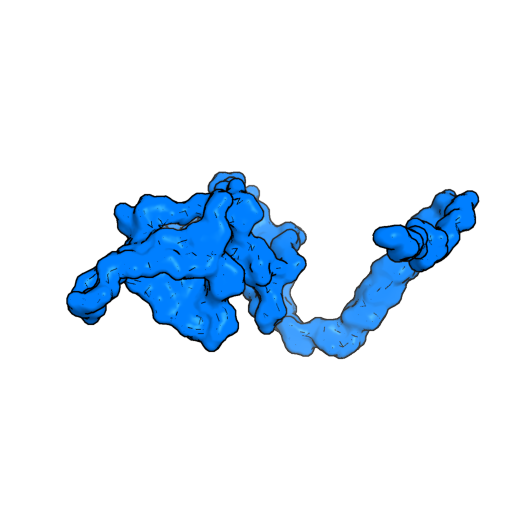 94.56 92 LEU A O 1
ATOM 712 N N . GLY A 1 93 ? -5.328 -10.104 -1.690 1.00 95.38 93 GLY A N 1
ATOM 713 C CA . GLY A 1 93 ? -4.682 -11.167 -2.449 1.00 95.38 93 GLY A CA 1
ATOM 714 C C . GLY A 1 93 ? -3.847 -12.070 -1.542 1.00 95.38 93 GLY A C 1
ATOM 715 O O . GLY A 1 93 ? -3.747 -11.881 -0.327 1.00 95.38 93 GLY A O 1
ATOM 716 N N . ARG A 1 94 ? -3.197 -13.074 -2.133 1.00 97.25 94 ARG A N 1
ATOM 717 C CA . ARG A 1 94 ? -2.353 -14.023 -1.383 1.00 97.25 94 ARG A CA 1
ATOM 718 C C . ARG A 1 94 ? -1.125 -13.367 -0.739 1.00 97.25 94 ARG A C 1
ATOM 720 O O . ARG A 1 94 ? -0.685 -13.812 0.320 1.00 97.25 94 ARG A O 1
ATOM 727 N N . PHE A 1 95 ? -0.560 -12.348 -1.380 1.00 97.94 95 PHE A N 1
ATOM 728 C CA . PHE A 1 95 ? 0.723 -11.744 -1.005 1.00 97.94 95 PHE A CA 1
ATOM 729 C C . PHE A 1 95 ? 0.608 -10.303 -0.493 1.00 97.94 95 PHE A C 1
ATOM 731 O O . PHE A 1 95 ? 1.622 -9.686 -0.171 1.00 97.94 95 PHE A O 1
ATOM 738 N N . GLY A 1 96 ? -0.602 -9.761 -0.391 1.00 97.75 96 GLY A N 1
ATOM 739 C CA . GLY A 1 96 ? -0.839 -8.375 -0.007 1.00 97.75 96 GLY A CA 1
ATOM 740 C C . GLY A 1 96 ? -2.303 -7.990 -0.155 1.00 97.75 96 GLY A C 1
ATOM 741 O O . GLY A 1 96 ? -3.165 -8.839 -0.364 1.00 97.75 96 GLY A O 1
ATOM 742 N N . GLY A 1 97 ? -2.591 -6.701 -0.061 1.00 96.56 97 GLY A N 1
ATOM 743 C CA . GLY A 1 97 ? -3.930 -6.180 -0.307 1.00 96.56 97 GLY A CA 1
ATOM 744 C C . GLY A 1 97 ? -3.914 -4.801 -0.943 1.00 96.56 97 GLY A C 1
ATOM 745 O O . GLY A 1 97 ? -2.873 -4.147 -1.022 1.00 96.56 97 GLY A O 1
ATOM 746 N N . VAL A 1 98 ? -5.090 -4.379 -1.389 1.00 97.12 98 VAL A N 1
ATOM 747 C CA . VAL A 1 98 ? -5.375 -3.060 -1.940 1.00 97.12 98 VAL A CA 1
ATOM 748 C C . VAL A 1 98 ? -6.481 -2.412 -1.113 1.00 97.12 98 VAL A C 1
ATOM 750 O O . VAL A 1 98 ? -7.527 -3.022 -0.869 1.00 97.12 98 VAL A O 1
ATOM 753 N N . TRP A 1 99 ? -6.252 -1.174 -0.684 1.00 97.12 99 TRP A N 1
ATOM 754 C CA . TRP A 1 99 ? -7.179 -0.401 0.138 1.00 97.12 99 TRP A CA 1
ATOM 755 C C . TRP A 1 99 ? -7.408 0.985 -0.454 1.00 97.12 99 TRP A C 1
ATOM 757 O O . TRP A 1 99 ? -6.462 1.683 -0.807 1.00 97.12 99 TRP A O 1
ATOM 767 N N . ASP A 1 100 ? -8.669 1.401 -0.474 1.00 97.25 100 ASP A N 1
ATOM 768 C CA . ASP A 1 100 ? -9.070 2.802 -0.593 1.00 97.25 100 ASP A CA 1
ATOM 769 C C . ASP A 1 100 ? -8.974 3.436 0.807 1.00 97.25 100 ASP A C 1
ATOM 771 O O . ASP A 1 100 ? -9.637 2.972 1.743 1.00 97.25 100 ASP A O 1
ATOM 775 N N . ILE A 1 101 ? -8.149 4.472 0.967 1.00 97.25 101 ILE A N 1
ATOM 776 C CA . ILE A 1 101 ? -7.848 5.077 2.267 1.00 97.25 101 ILE A CA 1
ATOM 777 C C . ILE A 1 101 ? -7.964 6.601 2.275 1.00 97.25 101 ILE A C 1
ATOM 779 O O . ILE A 1 101 ? -7.680 7.263 1.280 1.00 97.25 101 ILE A O 1
ATOM 783 N N . VAL A 1 102 ? -8.322 7.153 3.434 1.00 97.12 102 VAL A N 1
ATOM 784 C CA . VAL A 1 102 ? -8.221 8.589 3.738 1.00 97.12 102 VAL A CA 1
ATOM 785 C C . VAL A 1 102 ? -7.394 8.748 5.009 1.00 97.12 102 VAL A C 1
ATOM 787 O O . VAL A 1 102 ? -7.751 8.202 6.059 1.00 97.12 102 VAL A O 1
ATOM 790 N N . GLU A 1 103 ? -6.279 9.468 4.926 1.00 94.25 103 GLU A N 1
ATOM 791 C CA . GLU A 1 103 ? -5.446 9.762 6.094 1.00 94.25 103 GLU A CA 1
ATOM 792 C C . GLU A 1 103 ? -6.134 10.797 7.015 1.00 94.25 103 GLU A C 1
ATOM 794 O O . GLU A 1 103 ? -6.923 11.626 6.553 1.00 94.25 103 GLU A O 1
ATOM 799 N N . PRO A 1 104 ? -5.900 10.770 8.341 1.00 90.69 104 PRO A N 1
ATOM 800 C CA . PRO A 1 104 ? -6.508 11.721 9.265 1.00 90.69 104 PRO A CA 1
ATOM 801 C C . PRO A 1 104 ? -6.196 13.177 8.897 1.00 90.69 104 PRO A C 1
ATOM 803 O O . PRO A 1 104 ? -5.040 13.588 8.904 1.00 90.69 104 PRO A O 1
ATOM 806 N N . GLY A 1 105 ? -7.240 13.969 8.642 1.00 87.19 105 GLY A N 1
ATOM 807 C CA . GLY A 1 105 ? -7.108 15.381 8.267 1.00 87.19 105 GLY A CA 1
ATOM 808 C C . GLY A 1 105 ? -6.796 15.617 6.787 1.00 87.19 105 GLY A C 1
ATOM 809 O O . GLY A 1 105 ? -6.714 16.774 6.382 1.00 87.19 105 GLY A O 1
ATOM 810 N N . ASP A 1 106 ? -6.659 14.555 5.993 1.00 89.56 106 ASP A N 1
ATOM 811 C CA . ASP A 1 106 ? -6.479 14.654 4.551 1.00 89.56 106 ASP A CA 1
ATOM 812 C C . ASP A 1 106 ? -7.826 14.876 3.841 1.00 89.56 106 ASP A C 1
ATOM 814 O O . ASP A 1 106 ? -8.903 14.512 4.324 1.00 89.56 106 ASP A O 1
ATOM 818 N N . THR A 1 107 ? -7.748 15.500 2.673 1.00 92.12 107 THR A N 1
ATOM 819 C CA . THR A 1 107 ? -8.863 15.761 1.758 1.00 92.12 107 THR A CA 1
ATOM 820 C C . THR A 1 107 ? -8.846 14.835 0.546 1.00 92.12 107 THR A C 1
ATOM 822 O O . THR A 1 107 ? -9.705 14.955 -0.328 1.00 92.12 107 THR A O 1
ATOM 825 N N . GLU A 1 108 ? -7.894 13.904 0.498 1.00 96.38 108 GLU A N 1
ATOM 826 C CA . GLU A 1 108 ? -7.724 12.951 -0.590 1.00 96.38 108 GLU A CA 1
ATOM 827 C C . GLU A 1 108 ? -8.081 11.515 -0.182 1.00 96.38 108 GLU A C 1
ATOM 829 O O . GLU A 1 108 ? -7.748 11.025 0.896 1.00 96.38 108 GLU A O 1
ATOM 834 N N . LEU A 1 109 ? -8.746 10.822 -1.101 1.00 97.12 109 LEU A N 1
ATOM 835 C CA . LEU A 1 109 ? -8.895 9.378 -1.148 1.00 97.12 109 LEU A CA 1
ATOM 836 C C . LEU A 1 109 ? -7.781 8.804 -2.022 1.00 97.12 109 LEU A C 1
ATOM 838 O O . LEU A 1 109 ? -7.685 9.125 -3.210 1.00 97.12 109 LEU A O 1
ATOM 842 N N . ARG A 1 110 ? -6.976 7.913 -1.450 1.00 97.56 110 ARG A N 1
ATOM 843 C CA . ARG A 1 110 ? -5.866 7.246 -2.135 1.00 97.56 110 ARG A CA 1
ATOM 844 C C . ARG A 1 110 ? -6.119 5.753 -2.220 1.00 97.56 110 ARG A C 1
ATOM 846 O O . ARG A 1 110 ? -6.575 5.150 -1.253 1.00 97.56 110 ARG A O 1
ATOM 853 N N . THR A 1 111 ? -5.774 5.157 -3.354 1.00 97.56 111 THR A N 1
ATOM 854 C CA . THR A 1 111 ? -5.735 3.700 -3.493 1.00 97.56 111 THR A CA 1
ATOM 855 C C . THR A 1 111 ? -4.309 3.250 -3.220 1.00 97.56 111 THR A C 1
ATOM 857 O O . THR A 1 111 ? -3.384 3.672 -3.914 1.00 97.56 11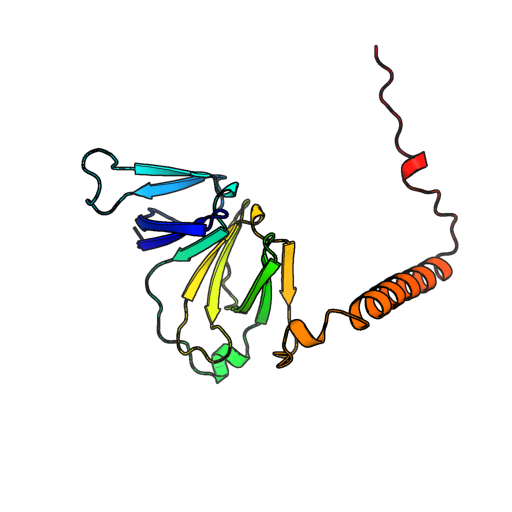1 THR A O 1
ATOM 860 N N . ILE A 1 112 ? -4.110 2.409 -2.212 1.00 97.69 112 ILE A N 1
ATOM 861 C CA . ILE A 1 112 ? -2.789 1.899 -1.846 1.00 97.69 112 ILE A CA 1
ATOM 862 C C . ILE A 1 112 ? -2.732 0.384 -1.959 1.00 97.69 112 ILE A C 1
ATOM 864 O O . ILE A 1 112 ? -3.698 -0.307 -1.648 1.00 97.69 112 ILE A O 1
ATOM 868 N N . GLY A 1 113 ? -1.579 -0.133 -2.366 1.00 97.75 113 GLY A N 1
ATOM 869 C CA . GLY A 1 113 ? -1.259 -1.554 -2.315 1.00 97.75 113 GLY A CA 1
ATOM 870 C C . GLY A 1 113 ? -0.185 -1.818 -1.269 1.00 97.75 113 GLY A C 1
ATOM 871 O O . GLY A 1 113 ? 0.839 -1.141 -1.272 1.00 97.75 113 GLY A O 1
ATOM 872 N N . ILE A 1 114 ? -0.380 -2.791 -0.380 1.00 98.31 114 ILE A N 1
ATOM 873 C CA . ILE A 1 114 ? 0.640 -3.151 0.616 1.00 98.31 114 ILE A CA 1
ATOM 874 C C . ILE A 1 114 ? 0.902 -4.663 0.586 1.00 98.31 114 ILE A C 1
ATOM 876 O O . ILE A 1 114 ? -0.001 -5.445 0.905 1.00 98.31 114 ILE A O 1
ATOM 880 N N . PRO A 1 115 ? 2.135 -5.083 0.249 1.00 98.25 115 PRO A N 1
ATOM 881 C CA . PRO A 1 115 ? 2.617 -6.445 0.459 1.00 98.25 115 PRO A CA 1
ATOM 882 C C . PRO A 1 115 ? 2.509 -6.891 1.921 1.00 98.25 115 PRO A C 1
ATOM 884 O O . PRO A 1 115 ? 2.863 -6.154 2.834 1.00 98.25 115 PRO A O 1
ATOM 887 N N . TYR A 1 116 ? 2.127 -8.137 2.193 1.00 98.00 116 TYR A N 1
ATOM 888 C CA . TYR A 1 116 ? 2.151 -8.633 3.577 1.00 98.00 116 TYR A CA 1
ATOM 889 C C . TYR A 1 116 ? 3.569 -8.753 4.141 1.00 98.00 116 TYR A C 1
ATOM 891 O O . TYR A 1 116 ? 3.761 -8.624 5.346 1.00 98.00 116 TYR A O 1
ATOM 899 N N . THR A 1 117 ? 4.572 -8.929 3.280 1.00 97.56 117 THR A N 1
ATOM 900 C CA . THR A 1 117 ? 5.990 -8.957 3.665 1.00 97.56 117 THR A CA 1
ATOM 901 C C . THR A 1 117 ? 6.489 -7.628 4.226 1.00 97.56 117 THR A C 1
ATOM 903 O O . THR A 1 117 ? 7.445 -7.628 4.998 1.00 97.56 117 THR A O 1
ATOM 906 N N . SER A 1 118 ? 5.849 -6.507 3.879 1.00 98.00 118 SER A N 1
ATOM 907 C CA . SER A 1 118 ? 6.236 -5.184 4.369 1.00 98.00 118 SER A CA 1
ATOM 908 C C . SER A 1 118 ? 5.563 -4.804 5.691 1.00 98.00 118 SER A C 1
ATOM 910 O O . SER A 1 118 ? 5.937 -3.796 6.297 1.00 98.00 118 SER A O 1
ATOM 912 N N . LEU A 1 119 ? 4.627 -5.619 6.193 1.00 97.69 119 LEU A N 1
ATOM 913 C CA . LEU A 1 119 ? 3.847 -5.355 7.401 1.00 97.69 119 LEU A CA 1
ATOM 914 C C . LEU A 1 119 ? 4.299 -6.202 8.599 1.00 97.69 119 LEU A C 1
ATOM 916 O O . LEU A 1 119 ? 4.500 -7.408 8.508 1.00 97.69 119 LEU A O 1
ATOM 920 N N . LYS A 1 120 ? 4.347 -5.572 9.776 1.00 96.94 120 LYS A N 1
ATOM 921 C CA . LYS A 1 120 ? 4.289 -6.260 11.079 1.00 96.94 120 LYS A CA 1
ATOM 922 C C . LYS A 1 120 ? 2.857 -6.642 11.444 1.00 96.94 120 LYS A C 1
ATOM 924 O O . LYS A 1 120 ? 2.643 -7.617 12.156 1.00 96.94 120 LYS A O 1
ATOM 929 N N . GLY A 1 121 ? 1.885 -5.841 11.015 1.00 95.00 121 GLY A N 1
ATOM 930 C CA . GLY A 1 121 ? 0.470 -6.081 11.270 1.00 95.00 121 GLY A CA 1
ATOM 931 C C . GLY A 1 121 ? -0.399 -4.866 10.962 1.00 95.00 121 GLY A C 1
ATOM 932 O O . GLY A 1 121 ? 0.098 -3.746 10.827 1.00 95.00 121 GLY A O 1
ATOM 933 N N . VAL A 1 122 ? -1.707 -5.104 10.879 1.00 95.50 122 VAL A N 1
ATOM 934 C CA . VAL A 1 122 ? -2.732 -4.070 10.694 1.00 95.50 122 VAL A CA 1
ATOM 935 C C . VAL A 1 122 ? -3.677 -4.110 11.886 1.00 95.50 122 VAL A C 1
ATOM 937 O O . VAL A 1 122 ? -4.221 -5.163 12.216 1.00 95.50 122 VAL A O 1
ATOM 940 N N . TYR A 1 123 ? -3.865 -2.969 12.545 1.00 94.00 123 TYR A N 1
ATOM 941 C CA . TYR A 1 123 ? -4.639 -2.876 13.781 1.00 94.00 123 TYR A CA 1
ATOM 942 C C . TYR A 1 123 ? -5.827 -1.949 13.601 1.00 94.00 123 TYR A C 1
ATOM 944 O O . TYR A 1 123 ? -5.666 -0.805 13.180 1.00 94.00 123 TYR A O 1
ATOM 952 N N . ARG A 1 124 ? -7.014 -2.416 13.988 1.00 93.12 124 ARG A N 1
ATOM 953 C CA . ARG A 1 124 ? -8.205 -1.571 14.071 1.00 93.12 124 ARG A CA 1
ATOM 954 C C . ARG A 1 124 ? -8.089 -0.626 15.267 1.00 93.12 124 ARG A C 1
ATOM 956 O O . ARG A 1 124 ? -7.809 -1.060 16.384 1.00 93.12 124 ARG A O 1
ATOM 963 N N . ILE A 1 125 ? -8.346 0.656 15.044 1.00 90.50 125 ILE A N 1
ATOM 964 C CA . ILE A 1 125 ? -8.250 1.716 16.044 1.00 90.50 125 ILE A CA 1
ATOM 965 C C . ILE A 1 125 ? -9.655 2.212 16.404 1.00 90.50 125 ILE A C 1
ATOM 967 O O . ILE A 1 125 ? -10.509 2.385 15.541 1.00 90.50 125 ILE A O 1
ATOM 971 N N . ARG A 1 126 ? -9.903 2.481 17.691 1.00 84.06 126 ARG A N 1
ATOM 972 C CA . ARG A 1 126 ? -11.179 3.059 18.153 1.00 84.06 126 ARG A CA 1
ATOM 973 C C . ARG A 1 126 ? -11.238 4.574 17.934 1.00 84.06 126 ARG A C 1
ATOM 975 O O . ARG A 1 126 ? -12.234 5.105 17.451 1.00 84.06 126 ARG A O 1
ATOM 982 N N . GLN A 1 127 ? -10.165 5.279 18.274 1.00 80.81 127 GLN A N 1
ATOM 983 C CA . GLN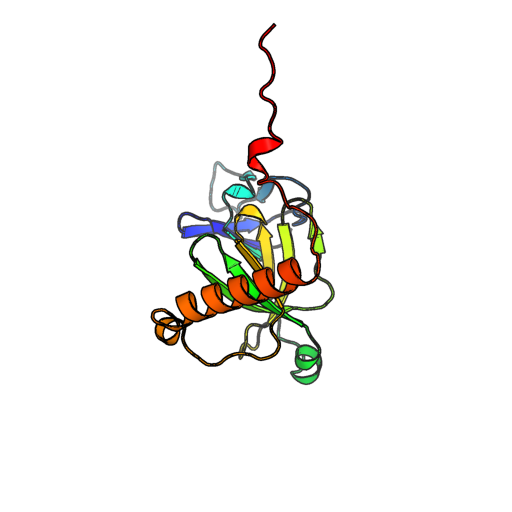 A 1 127 ? -10.053 6.734 18.179 1.00 80.81 127 GLN A CA 1
ATOM 984 C C . GLN A 1 127 ? -8.661 7.121 17.689 1.00 80.81 127 GLN A C 1
ATOM 986 O O . GLN A 1 127 ? -7.685 6.467 18.049 1.00 80.81 127 GLN A O 1
ATOM 991 N N . TRP A 1 128 ? -8.573 8.172 16.874 1.00 79.94 128 TRP A N 1
ATOM 992 C CA . TRP A 1 128 ? -7.289 8.758 16.509 1.00 79.94 128 TRP A CA 1
ATOM 993 C C . TRP A 1 128 ? -6.621 9.288 17.779 1.00 79.94 128 TRP A C 1
ATOM 995 O O . TRP A 1 128 ? -7.059 10.288 18.339 1.00 79.94 128 TRP A O 1
ATOM 1005 N N . ASP A 1 129 ? -5.619 8.569 18.280 1.00 62.81 129 ASP A N 1
ATOM 1006 C CA . ASP A 1 129 ? -4.850 9.006 19.440 1.00 62.81 129 ASP A CA 1
ATOM 1007 C C . ASP A 1 129 ? -3.889 10.112 18.992 1.00 62.81 129 ASP A C 1
ATOM 1009 O O . ASP A 1 129 ? -3.031 9.890 18.135 1.00 62.81 129 ASP A O 1
ATOM 1013 N N . SER A 1 130 ? -4.069 11.312 19.540 1.00 54.03 130 SER A N 1
ATOM 1014 C CA . SER A 1 130 ? -3.349 12.531 19.162 1.00 54.03 130 SER A CA 1
ATOM 1015 C C . SER A 1 130 ? -1.944 12.633 19.768 1.00 54.03 130 SER A C 1
ATOM 1017 O O . SER A 1 130 ? -1.282 13.653 19.591 1.00 54.03 130 SER A O 1
ATOM 1019 N N . ARG A 1 131 ? -1.479 11.616 20.506 1.00 51.56 131 ARG A N 1
ATOM 1020 C CA . ARG A 1 131 ? -0.172 11.637 21.182 1.00 51.56 131 ARG A CA 1
ATOM 1021 C C . ARG A 1 131 ? 0.966 11.154 20.289 1.00 51.56 131 ARG A C 1
ATOM 1023 O O . ARG A 1 131 ? 0.845 10.163 19.554 1.00 51.56 131 ARG A O 1
ATOM 1030 N N . SER A 1 132 ? 2.096 11.853 20.378 1.00 44.66 132 SER A N 1
ATOM 1031 C CA . SER A 1 132 ? 3.286 11.587 19.566 1.00 44.66 132 SER A CA 1
ATOM 1032 C C . SER A 1 132 ? 3.939 10.246 19.940 1.00 44.66 132 SER A C 1
ATOM 1034 O O . SER A 1 132 ? 3.739 9.702 21.024 1.00 44.66 132 SER A O 1
ATOM 1036 N N . VAL A 1 133 ? 4.686 9.636 19.012 1.00 47.56 133 VAL A N 1
ATOM 1037 C CA . VAL A 1 133 ? 5.397 8.362 19.261 1.00 47.56 133 VAL A CA 1
ATOM 1038 C C . VAL A 1 133 ? 6.470 8.528 20.348 1.00 47.56 133 VAL A C 1
ATOM 1040 O O . VAL A 1 133 ? 6.656 7.617 21.148 1.00 47.56 133 VAL A O 1
ATOM 1043 N N . SER A 1 134 ? 7.075 9.713 20.449 1.00 46.78 134 SER A N 1
ATOM 1044 C CA . SER A 1 134 ? 8.118 10.055 21.424 1.00 46.78 134 SER A CA 1
ATOM 1045 C C . SER A 1 134 ? 7.643 10.052 22.883 1.00 46.78 134 SER A C 1
ATOM 1047 O O . SER A 1 134 ? 8.452 9.873 23.784 1.00 46.78 134 SER A O 1
ATOM 1049 N N . GLU A 1 135 ? 6.339 10.195 23.136 1.00 47.62 135 GLU A N 1
ATOM 1050 C CA . GLU A 1 135 ? 5.760 10.144 24.490 1.00 47.62 135 GLU A CA 1
ATOM 1051 C C . GLU A 1 135 ? 5.516 8.707 24.992 1.00 47.62 135 GLU A C 1
ATOM 1053 O O . GLU A 1 135 ? 5.136 8.516 26.146 1.00 47.62 135 GLU A O 1
ATOM 1058 N N . ARG A 1 136 ? 5.711 7.681 24.146 1.00 52.62 136 ARG A N 1
ATOM 1059 C CA . ARG A 1 136 ? 5.399 6.275 24.470 1.00 52.62 136 ARG A CA 1
ATOM 1060 C C . ARG A 1 136 ? 6.591 5.421 24.915 1.00 52.62 136 ARG A C 1
ATOM 1062 O O . ARG A 1 136 ? 6.361 4.329 25.429 1.00 52.62 136 ARG A O 1
ATOM 1069 N N . ASP A 1 137 ? 7.833 5.857 24.709 1.00 51.97 137 ASP A N 1
ATOM 1070 C CA . ASP A 1 137 ? 8.942 4.904 24.502 1.00 51.97 137 ASP A CA 1
ATOM 1071 C C . ASP A 1 137 ? 9.776 4.515 25.746 1.00 51.97 137 ASP A C 1
ATOM 1073 O O . ASP A 1 137 ? 10.766 3.805 25.618 1.00 51.97 137 ASP A O 1
ATOM 1077 N N . GLY A 1 138 ? 9.386 4.923 26.961 1.00 49.75 138 GLY A N 1
ATOM 1078 C CA . GLY A 1 138 ? 10.129 4.602 28.196 1.00 49.75 138 GLY A CA 1
ATOM 1079 C C . GLY A 1 138 ? 9.419 3.612 29.125 1.00 49.75 138 GLY A C 1
ATOM 1080 O O . GLY A 1 138 ? 9.744 2.428 29.156 1.00 49.75 138 GLY A O 1
ATOM 1081 N N . ASP A 1 139 ? 8.429 4.101 29.874 1.00 49.41 139 ASP A N 1
ATOM 1082 C CA . ASP A 1 139 ? 7.760 3.343 30.950 1.00 49.41 139 ASP A CA 1
ATOM 1083 C C . ASP A 1 139 ? 6.571 2.495 30.469 1.00 49.41 139 ASP A C 1
ATOM 1085 O O . ASP A 1 139 ? 6.331 1.391 30.956 1.00 49.41 139 ASP A O 1
ATOM 1089 N N . ALA A 1 140 ? 5.838 2.958 29.452 1.00 55.03 140 ALA A N 1
ATOM 1090 C CA . ALA A 1 140 ? 4.570 2.339 29.060 1.00 55.03 140 ALA A CA 1
ATOM 1091 C C . ALA A 1 140 ? 4.728 0.926 28.468 1.00 55.03 140 ALA A C 1
ATOM 1093 O O . ALA A 1 140 ? 3.808 0.112 28.542 1.00 55.03 140 ALA A O 1
ATOM 1094 N N . ARG A 1 141 ? 5.887 0.611 27.874 1.00 56.62 141 ARG A N 1
ATOM 1095 C CA . ARG A 1 141 ? 6.117 -0.665 27.181 1.00 56.62 141 ARG A CA 1
ATOM 1096 C C . ARG A 1 141 ? 6.345 -1.828 28.146 1.00 56.62 141 ARG A C 1
ATOM 1098 O O . ARG A 1 141 ? 5.847 -2.925 27.888 1.00 56.62 141 ARG A O 1
ATOM 1105 N N . LEU A 1 142 ? 7.074 -1.600 29.240 1.00 57.84 142 LEU A N 1
ATOM 1106 C CA . LEU A 1 142 ? 7.284 -2.611 30.280 1.00 57.84 142 LEU A CA 1
ATOM 1107 C C . LEU A 1 142 ? 5.993 -2.852 31.064 1.00 57.84 142 LEU A C 1
ATOM 1109 O O . LEU A 1 142 ? 5.621 -4.008 31.253 1.00 57.84 142 LEU A O 1
ATOM 1113 N N . ASP A 1 143 ? 5.249 -1.793 31.386 1.00 62.56 143 ASP A N 1
ATOM 1114 C CA . ASP A 1 143 ? 3.939 -1.897 32.036 1.00 62.56 143 ASP A CA 1
ATOM 1115 C C . ASP A 1 143 ? 2.905 -2.620 31.165 1.00 62.56 143 ASP A C 1
ATOM 1117 O O . ASP A 1 143 ? 2.119 -3.437 31.652 1.00 62.56 143 ASP A O 1
ATOM 1121 N N . GLN A 1 144 ? 2.918 -2.373 29.853 1.00 65.56 144 GLN A N 1
ATOM 1122 C CA . GLN A 1 144 ? 2.027 -3.049 28.915 1.00 65.56 144 GLN A CA 1
ATOM 1123 C C . GLN A 1 144 ? 2.378 -4.534 28.760 1.00 65.56 144 GLN A C 1
ATOM 1125 O O . GLN A 1 144 ? 1.476 -5.371 28.738 1.00 65.56 144 GLN A O 1
ATOM 1130 N N . LEU A 1 145 ? 3.666 -4.885 28.685 1.00 70.12 145 LEU A N 1
ATOM 1131 C CA . LEU A 1 145 ? 4.100 -6.285 28.650 1.00 70.12 145 LEU A CA 1
ATOM 1132 C C . LEU A 1 145 ? 3.791 -7.002 29.967 1.00 70.12 145 LEU A C 1
ATOM 1134 O O . LEU A 1 145 ? 3.270 -8.113 29.931 1.00 70.12 145 LEU A O 1
ATOM 1138 N N . ALA A 1 146 ? 4.038 -6.360 31.110 1.00 69.06 146 ALA A N 1
ATOM 1139 C CA . ALA A 1 146 ? 3.694 -6.892 32.424 1.00 69.06 146 ALA A CA 1
ATOM 1140 C C . ALA A 1 146 ? 2.185 -7.133 32.550 1.00 69.06 146 ALA A C 1
ATOM 1142 O O . ALA A 1 146 ? 1.774 -8.188 33.024 1.00 69.06 146 ALA A O 1
ATOM 1143 N N . ARG A 1 147 ? 1.352 -6.213 32.047 1.00 72.75 147 ARG A N 1
ATOM 1144 C CA . ARG A 1 147 ? -0.105 -6.387 32.012 1.00 72.75 147 ARG A CA 1
ATOM 1145 C C . ARG A 1 147 ? -0.533 -7.548 31.111 1.00 72.75 147 ARG A C 1
ATOM 1147 O O . ARG A 1 147 ? -1.312 -8.383 31.551 1.00 72.75 147 ARG A O 1
ATOM 1154 N N . ILE A 1 148 ? -0.001 -7.640 29.889 1.00 75.06 148 ILE A N 1
ATOM 1155 C CA . ILE A 1 148 ? -0.316 -8.736 28.953 1.00 75.06 148 ILE A CA 1
ATOM 1156 C C . ILE A 1 148 ? 0.098 -10.098 29.535 1.00 75.06 148 ILE A C 1
ATOM 1158 O O . ILE A 1 148 ? -0.614 -11.090 29.368 1.00 75.06 148 ILE A O 1
ATOM 1162 N N . LEU A 1 149 ? 1.245 -10.161 30.216 1.00 75.00 149 LEU A N 1
ATOM 1163 C CA . LEU A 1 149 ? 1.708 -11.373 30.892 1.00 75.00 149 LEU A CA 1
ATOM 1164 C C . LEU A 1 149 ? 0.830 -11.708 32.108 1.00 75.00 149 LEU A C 1
ATOM 1166 O O . LEU A 1 149 ? 0.403 -12.851 32.236 1.00 75.00 149 LEU A O 1
ATOM 1170 N N . ALA A 1 150 ? 0.465 -10.720 32.928 1.00 73.62 150 ALA A N 1
ATOM 1171 C CA . ALA A 1 150 ? -0.418 -10.915 34.077 1.00 73.62 150 ALA A CA 1
ATOM 1172 C C . ALA A 1 150 ? -1.828 -11.381 33.669 1.00 73.62 150 ALA A C 1
ATOM 1174 O O . ALA A 1 150 ? -2.390 -12.276 34.296 1.00 73.62 150 ALA A O 1
ATOM 1175 N N . GLU A 1 151 ? -2.392 -10.831 32.591 1.00 72.06 151 GLU A N 1
ATOM 1176 C CA . GLU A 1 151 ? -3.677 -11.278 32.038 1.00 72.06 151 GLU A CA 1
ATOM 1177 C C . GLU A 1 151 ? -3.602 -12.728 31.536 1.00 72.06 151 GLU A C 1
ATOM 1179 O O . GLU A 1 151 ? -4.552 -13.494 31.715 1.00 72.06 151 GLU A O 1
ATOM 1184 N N . ARG A 1 152 ? -2.470 -13.142 30.948 1.00 63.50 152 ARG A N 1
ATOM 1185 C CA . ARG A 1 152 ? -2.238 -14.536 30.538 1.00 63.50 152 ARG A CA 1
ATOM 1186 C C . ARG A 1 152 ? -2.119 -15.485 31.724 1.00 63.50 152 ARG A C 1
ATOM 1188 O O . ARG A 1 152 ? -2.719 -16.555 31.674 1.00 63.50 152 ARG A O 1
ATOM 1195 N N . ASP A 1 153 ? -1.406 -15.097 32.777 1.00 63.25 153 ASP A N 1
ATOM 1196 C CA . ASP A 1 153 ? -1.267 -15.913 33.988 1.00 63.25 153 ASP A CA 1
ATOM 1197 C C . ASP A 1 153 ? -2.608 -16.077 34.712 1.00 63.25 153 ASP A C 1
ATOM 1199 O O . ASP A 1 153 ? -2.933 -17.170 35.173 1.00 63.25 153 ASP A O 1
ATOM 1203 N N . GLN A 1 154 ? -3.442 -15.034 34.734 1.00 63.16 154 GLN A N 1
ATOM 1204 C CA . GLN A 1 154 ? -4.802 -15.115 35.275 1.00 63.16 154 GLN A CA 1
ATOM 1205 C C . GLN A 1 154 ? -5.695 -16.068 34.469 1.00 63.16 154 GLN A C 1
ATOM 1207 O O . GLN A 1 154 ? -6.435 -16.851 35.058 1.00 63.16 154 GLN A O 1
ATOM 1212 N N . HIS A 1 155 ? -5.600 -16.067 33.135 1.00 54.06 155 HIS A N 1
ATOM 1213 C CA . HIS A 1 155 ? -6.329 -17.030 32.301 1.00 54.06 155 HIS A CA 1
ATOM 1214 C C . HIS A 1 155 ? -5.783 -18.460 32.441 1.00 54.06 155 HIS A C 1
ATOM 1216 O O . HIS A 1 155 ? -6.564 -19.410 32.457 1.00 54.06 155 HIS A O 1
ATOM 1222 N N . ALA A 1 156 ? -4.466 -18.626 32.597 1.00 54.31 156 ALA A N 1
ATOM 1223 C CA . ALA A 1 156 ? -3.837 -19.926 32.818 1.00 54.31 156 ALA A CA 1
ATOM 1224 C C . ALA A 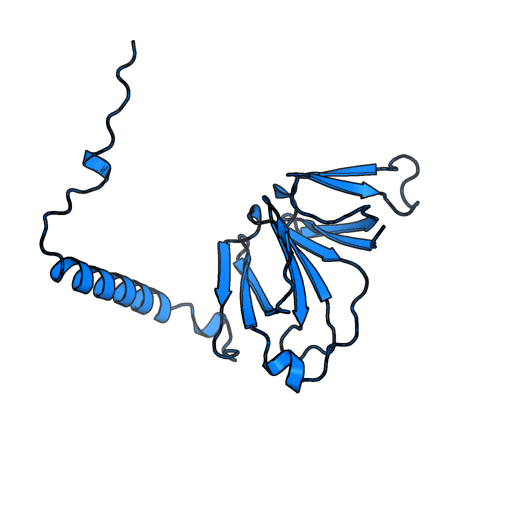1 156 ? -4.180 -20.518 34.198 1.00 54.31 156 ALA A C 1
ATOM 1226 O O . ALA A 1 156 ? -4.366 -21.728 34.308 1.00 54.31 156 ALA A O 1
ATOM 1227 N N . ALA A 1 157 ? -4.327 -19.678 35.229 1.00 54.12 157 ALA A N 1
ATOM 1228 C CA . ALA A 1 157 ? -4.739 -20.089 36.572 1.00 54.12 157 ALA A CA 1
ATOM 1229 C C . ALA A 1 157 ? -6.199 -20.580 36.636 1.00 54.12 157 ALA A C 1
ATOM 1231 O O . ALA A 1 157 ? -6.528 -21.413 37.479 1.00 54.12 157 ALA A O 1
ATOM 1232 N N . VAL A 1 158 ? -7.068 -20.108 35.732 1.00 54.22 158 VAL A N 1
ATOM 1233 C CA . VAL A 1 158 ? -8.465 -20.571 35.614 1.00 54.22 158 VAL A CA 1
ATOM 1234 C C . VAL A 1 158 ? -8.556 -21.916 34.877 1.00 54.22 158 VAL A C 1
ATOM 1236 O O . VAL A 1 158 ? -9.422 -22.734 35.181 1.00 54.22 158 VAL A O 1
ATOM 1239 N N . THR A 1 159 ? -7.633 -22.205 33.958 1.00 49.34 159 THR A N 1
ATOM 1240 C CA . THR A 1 159 ? -7.513 -23.505 33.278 1.00 49.34 159 THR A CA 1
ATOM 1241 C C . THR A 1 159 ? -6.428 -24.365 33.930 1.00 49.34 159 THR A C 1
ATOM 1243 O O . THR A 1 159 ? -5.360 -24.578 33.358 1.00 49.34 159 THR A O 1
ATOM 1246 N N . GLY A 1 160 ? -6.684 -24.853 35.145 1.00 50.94 160 GLY A N 1
ATOM 1247 C CA . GLY A 1 160 ? -5.776 -25.722 35.902 1.00 50.94 160 GLY A CA 1
ATOM 1248 C C . GLY A 1 160 ? -5.550 -27.100 35.264 1.00 50.94 160 GLY A C 1
ATOM 1249 O O . GLY A 1 160 ? -6.082 -28.102 35.733 1.00 50.94 160 GLY A O 1
ATOM 1250 N N . GLY A 1 161 ? -4.730 -27.165 34.217 1.00 45.06 161 GLY A N 1
ATOM 1251 C CA . GLY A 1 161 ? -4.238 -28.411 33.634 1.00 45.06 161 GLY A CA 1
ATOM 1252 C C . GLY A 1 161 ? -2.809 -28.236 33.135 1.00 45.06 161 GLY A C 1
ATOM 1253 O O . GLY A 1 161 ? -2.573 -27.464 32.211 1.00 45.06 161 GLY A O 1
ATOM 1254 N N . GLU A 1 162 ? -1.869 -28.940 33.771 1.00 52.62 162 GLU A N 1
ATOM 1255 C CA . GLU A 1 162 ? -0.418 -28.950 33.526 1.00 52.62 162 GLU A CA 1
ATOM 1256 C C . GLU A 1 162 ? -0.015 -28.694 32.060 1.00 52.62 162 GLU A C 1
ATOM 1258 O O . GLU A 1 162 ? 0.051 -29.599 31.221 1.00 52.62 162 GLU A O 1
ATOM 1263 N N . SER A 1 163 ? 0.327 -27.444 31.744 1.00 49.91 163 SER A N 1
ATOM 1264 C CA . SER A 1 163 ? 0.864 -27.093 30.433 1.00 49.91 163 SER A CA 1
ATOM 1265 C C . SER A 1 163 ? 2.359 -27.407 30.409 1.00 49.91 163 SER A C 1
ATOM 1267 O O . SER A 1 163 ? 3.205 -26.593 30.776 1.00 49.91 163 SER A O 1
ATOM 1269 N N . ARG A 1 164 ? 2.706 -28.637 30.007 1.00 45.97 164 ARG A N 1
ATOM 1270 C CA . ARG A 1 164 ? 4.100 -28.992 29.702 1.00 45.97 164 ARG A CA 1
ATOM 1271 C C . ARG A 1 164 ? 4.654 -28.030 28.634 1.00 45.97 164 ARG A C 1
ATOM 1273 O O . ARG A 1 164 ? 4.002 -27.861 27.600 1.00 45.97 164 ARG A O 1
ATOM 1280 N N . PRO A 1 165 ? 5.853 -27.444 28.825 1.00 52.78 165 PRO A N 1
ATOM 1281 C CA . PRO A 1 165 ? 6.424 -26.476 27.893 1.00 52.78 165 PRO A CA 1
ATOM 1282 C C . PRO A 1 165 ? 6.563 -27.067 26.485 1.00 52.78 165 PRO A C 1
ATOM 1284 O O . PRO A 1 165 ? 7.030 -28.197 26.322 1.00 52.78 165 PRO A O 1
ATOM 1287 N N . LEU A 1 166 ? 6.190 -26.283 25.465 1.00 50.69 166 LEU A N 1
ATOM 1288 C CA . LEU A 1 166 ? 6.148 -26.667 24.040 1.00 50.69 166 LEU A CA 1
ATOM 1289 C C . LEU A 1 166 ? 7.438 -27.343 23.538 1.00 50.69 166 LEU A C 1
ATOM 1291 O O . LEU A 1 166 ? 7.380 -28.221 22.679 1.00 50.69 166 LEU A O 1
ATOM 1295 N N . LEU A 1 167 ? 8.588 -27.010 24.131 1.00 48.75 167 LEU A N 1
ATOM 1296 C CA . LEU A 1 167 ? 9.892 -27.604 23.818 1.00 48.75 167 LEU A CA 1
ATOM 1297 C C . LEU A 1 167 ? 9.988 -29.110 24.120 1.00 48.75 167 LEU A C 1
ATOM 1299 O O . LEU A 1 167 ? 10.811 -29.793 23.520 1.00 48.75 167 LEU A O 1
ATOM 1303 N N . THR A 1 168 ? 9.126 -29.662 24.979 1.00 51.38 168 THR A N 1
ATOM 1304 C CA . THR A 1 168 ? 9.072 -31.117 25.233 1.00 51.38 168 THR A CA 1
ATOM 1305 C C . THR A 1 168 ? 8.302 -31.907 24.168 1.00 51.38 168 THR A C 1
ATOM 1307 O O . THR A 1 168 ? 8.335 -33.136 24.183 1.00 51.38 168 THR A O 1
ATOM 1310 N N . ARG A 1 169 ? 7.629 -31.239 23.217 1.00 49.81 169 ARG A N 1
ATOM 1311 C CA . ARG A 1 169 ? 6.828 -31.887 22.156 1.00 49.81 169 ARG A CA 1
ATOM 1312 C C . ARG A 1 169 ? 7.546 -31.993 20.809 1.00 49.81 169 ARG A C 1
ATOM 1314 O O . ARG A 1 169 ? 7.030 -32.628 19.893 1.00 49.81 169 ARG A O 1
ATOM 1321 N N . VAL A 1 170 ? 8.740 -31.419 20.683 1.00 47.06 170 VAL A N 1
ATOM 1322 C CA . VAL A 1 170 ? 9.526 -31.482 19.447 1.00 47.06 170 VAL A CA 1
ATOM 1323 C C . VAL A 1 170 ? 10.374 -32.755 19.456 1.00 47.06 170 VAL A C 1
ATOM 1325 O O . VAL A 1 170 ? 11.464 -32.796 20.024 1.00 47.06 170 VAL A O 1
ATOM 1328 N N . ARG A 1 171 ? 9.881 -33.825 18.819 1.00 53.31 171 ARG A N 1
ATOM 1329 C CA . ARG A 1 171 ? 10.729 -34.970 18.451 1.00 53.31 171 ARG A CA 1
ATOM 1330 C C . ARG A 1 171 ? 11.584 -34.583 17.244 1.00 53.31 171 ARG A C 1
ATOM 1332 O O . ARG A 1 171 ? 11.046 -34.236 16.198 1.00 53.31 171 ARG A O 1
ATOM 1339 N N . ARG A 1 172 ? 12.911 -34.680 17.378 1.00 51.50 172 ARG A N 1
ATOM 1340 C CA . ARG A 1 172 ? 13.821 -34.653 16.221 1.00 51.50 172 ARG A CA 1
ATOM 1341 C C . ARG A 1 172 ? 13.587 -35.905 15.361 1.00 51.50 172 ARG A C 1
ATOM 1343 O O . ARG A 1 172 ? 13.383 -36.978 15.940 1.00 51.50 172 ARG A O 1
ATOM 1350 N N . PRO A 1 173 ? 13.646 -35.811 14.022 1.00 44.03 173 PRO A N 1
ATOM 1351 C CA . PRO A 1 173 ? 13.686 -36.997 13.182 1.00 44.03 173 PRO A CA 1
ATOM 1352 C C . PRO A 1 173 ? 14.939 -37.805 13.535 1.00 44.03 173 PRO A C 1
ATOM 1354 O O . PRO A 1 173 ? 16.030 -37.249 13.667 1.00 44.03 173 PRO A O 1
ATOM 1357 N N . ARG A 1 174 ? 14.781 -39.118 13.727 1.00 49.31 174 ARG A N 1
ATOM 1358 C CA . ARG A 1 174 ? 15.916 -40.041 13.699 1.00 49.31 174 ARG A CA 1
ATOM 1359 C C . ARG A 1 174 ? 16.407 -40.077 12.256 1.00 49.31 174 ARG A C 1
ATOM 1361 O O . ARG A 1 174 ? 15.634 -40.451 11.380 1.00 49.31 174 ARG A O 1
ATOM 1368 N N . ASN A 1 175 ? 17.656 -39.682 12.038 1.00 47.00 175 ASN A N 1
ATOM 1369 C CA . ASN A 1 175 ? 18.349 -39.945 10.783 1.00 47.00 175 ASN A CA 1
ATOM 1370 C C . ASN A 1 175 ? 18.337 -41.461 10.540 1.00 47.00 175 ASN A C 1
ATOM 1372 O O . ASN A 1 175 ? 18.766 -42.221 11.414 1.00 47.00 175 ASN A O 1
ATOM 1376 N N . GLY A 1 176 ? 17.805 -41.860 9.389 1.00 47.66 176 GLY A N 1
ATOM 1377 C CA . GLY A 1 176 ? 17.956 -43.176 8.780 1.00 47.66 176 GLY A CA 1
ATOM 1378 C C . GLY A 1 176 ? 18.555 -42.978 7.403 1.00 47.66 176 GLY A C 1
ATOM 1379 O O . GLY A 1 176 ? 18.095 -42.028 6.729 1.00 47.66 176 GLY A O 1
#